Protein AF-A0A7N2MF54-F1 (afdb_monomer)

Foldseek 3Di:
DLDDDDQDDDDFDDDPDDDPPPWDKDWDWDQDPQRKTKIKIATPPPRRIDIDIGDCVPPPDDPVRVVVSVVVVVVVVVVVVVVVVVVVVVVVVVVVVPD

Mean predicted aligned error: 11.75 Å

Secondary structure (DSSP, 8-state):
--------------PPP--TTT--EEEEEEE-TTS-EEEEEEETTT--EEEEEE-GGG----HHHHHHHHHHHHHHHHHHHHHHHHHHHHHHHHHTT--

Radius of gyration: 21.22 Å; Cα contacts (8 Å, |Δi|>4): 83; chains: 1; bounding box: 37×61×35 Å

InterPro domains:
  IPR013126 Heat shock protein 70 family [PF00012] (6-94)
  IPR013126 Heat shock protein 70 family [PTHR19375] (6-94)
  IPR029047 Heat shock protein 70kD, peptide-binding domain superfamily [G3DSA:2.60.34.10] (4-98)
  IPR029047 Heat shock protein 70kD, peptide-binding domain superfamily [SSF100920] (6-91)

Nearest PDB structures (foldseek):
  5e86-assembly1_A  TM=9.168E-01  e=7.169E-06  Homo sapiens
  7a4u-assembly1_A  TM=9.141E-01  e=2.627E-05  Cricetulus griseus
  3dob-assembly2_B  TM=8.185E-01  e=8.631E-06  Caenorhabditis elegans
  2op6-assembly1_A  TM=8.268E-01  e=1.704E-05  Caenorhabditis elegans
  3dob-assembly1_A  TM=8.051E-01  e=2.973E-05  Caenorhabditis elegans

Sequence (99 aa):
MITTCMLGQFVVSGIPPASRGVGKLIVCLDLDIDDILNVSVTEKTTGVKGKIDITNDKWRLSNEEVERMAQEAKSYKVEDDDHMKKVMAKLSINQNFNI

Structure (mmCIF, N/CA/C/O backbone):
data_AF-A0A7N2MF54-F1
#
_entry.id   AF-A0A7N2MF54-F1
#
loop_
_atom_site.group_PDB
_atom_site.id
_atom_site.type_symbol
_atom_site.label_atom_id
_a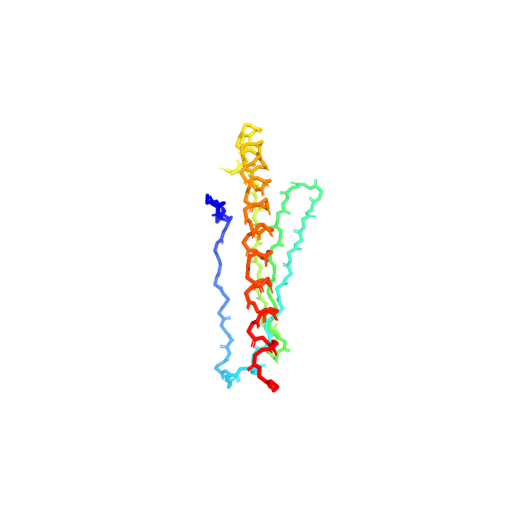tom_site.label_alt_id
_atom_site.label_comp_id
_atom_site.label_asym_id
_atom_site.label_entity_id
_atom_site.label_seq_id
_atom_site.pdbx_PDB_ins_code
_atom_site.Cartn_x
_atom_site.Cartn_y
_atom_site.Cartn_z
_atom_site.occupancy
_atom_site.B_iso_or_equiv
_atom_site.auth_seq_id
_atom_site.auth_comp_id
_atom_site.auth_asym_id
_atom_site.auth_atom_id
_atom_site.pdbx_PDB_model_num
ATOM 1 N N . MET A 1 1 ? 19.655 -7.490 -2.862 1.00 52.03 1 MET A N 1
ATOM 2 C CA . MET A 1 1 ? 18.583 -7.305 -1.870 1.00 52.03 1 MET A CA 1
ATOM 3 C C . MET A 1 1 ? 17.746 -6.187 -2.446 1.00 52.03 1 MET A C 1
ATOM 5 O O . MET A 1 1 ? 18.273 -5.090 -2.548 1.00 52.03 1 MET A O 1
ATOM 9 N N . ILE A 1 2 ? 16.540 -6.466 -2.950 1.00 52.00 2 ILE A N 1
ATOM 10 C CA . ILE A 1 2 ? 15.690 -5.404 -3.508 1.00 52.00 2 ILE A CA 1
ATOM 11 C C . ILE A 1 2 ? 15.355 -4.463 -2.351 1.00 52.00 2 ILE A C 1
ATOM 13 O O . ILE A 1 2 ? 14.649 -4.848 -1.419 1.00 52.00 2 ILE A O 1
ATOM 17 N N . THR A 1 3 ? 15.922 -3.261 -2.367 1.00 58.12 3 THR A N 1
ATOM 18 C CA . THR A 1 3 ? 15.680 -2.272 -1.320 1.00 58.12 3 THR A CA 1
ATOM 19 C C . THR A 1 3 ? 14.268 -1.729 -1.502 1.00 58.12 3 THR A C 1
ATOM 21 O O . THR A 1 3 ? 13.970 -1.072 -2.497 1.00 58.12 3 THR A O 1
ATOM 24 N N . THR A 1 4 ? 13.374 -2.020 -0.561 1.00 67.69 4 THR A N 1
ATOM 25 C CA . THR A 1 4 ? 12.037 -1.421 -0.533 1.00 67.69 4 THR A CA 1
ATOM 26 C C . THR A 1 4 ? 12.168 0.090 -0.338 1.00 67.69 4 THR A C 1
ATOM 28 O O . THR A 1 4 ? 12.747 0.528 0.657 1.00 67.69 4 THR A O 1
ATOM 31 N N . CYS A 1 5 ? 11.642 0.887 -1.269 1.00 70.06 5 CYS A N 1
ATOM 32 C CA . CYS A 1 5 ? 11.632 2.343 -1.150 1.00 70.06 5 CYS A CA 1
ATOM 33 C C . CYS A 1 5 ? 10.434 2.786 -0.296 1.00 70.06 5 CYS A C 1
ATOM 35 O O . CYS A 1 5 ? 9.284 2.509 -0.640 1.00 70.06 5 CYS A O 1
ATOM 37 N N . MET A 1 6 ? 10.694 3.447 0.835 1.00 77.81 6 MET A N 1
ATOM 38 C CA . MET A 1 6 ? 9.636 4.010 1.674 1.00 77.81 6 MET A CA 1
ATOM 39 C C . MET A 1 6 ? 9.150 5.325 1.061 1.00 77.81 6 MET A C 1
ATOM 41 O O . MET A 1 6 ? 9.827 6.343 1.158 1.00 77.81 6 MET A O 1
ATOM 45 N N . LEU A 1 7 ? 7.964 5.294 0.454 1.00 80.06 7 LEU A N 1
ATOM 46 C CA . LEU A 1 7 ? 7.376 6.459 -0.218 1.00 80.06 7 LEU A CA 1
ATOM 47 C C . LEU A 1 7 ? 6.670 7.423 0.750 1.00 80.06 7 LEU A C 1
ATOM 49 O O . LEU A 1 7 ? 6.517 8.604 0.458 1.00 80.06 7 LEU A O 1
ATOM 53 N N . GLY A 1 8 ? 6.251 6.934 1.917 1.00 77.75 8 GLY A N 1
ATOM 54 C CA . GLY A 1 8 ? 5.593 7.747 2.930 1.00 77.75 8 GLY A CA 1
ATOM 55 C C . GLY A 1 8 ? 5.106 6.923 4.116 1.00 77.75 8 GLY A C 1
ATOM 56 O O . GLY A 1 8 ? 4.992 5.699 4.041 1.00 77.75 8 GLY A O 1
ATOM 57 N N . GLN A 1 9 ? 4.808 7.612 5.214 1.00 81.31 9 GLN A N 1
ATOM 58 C CA . GLN A 1 9 ? 4.197 7.042 6.410 1.00 81.31 9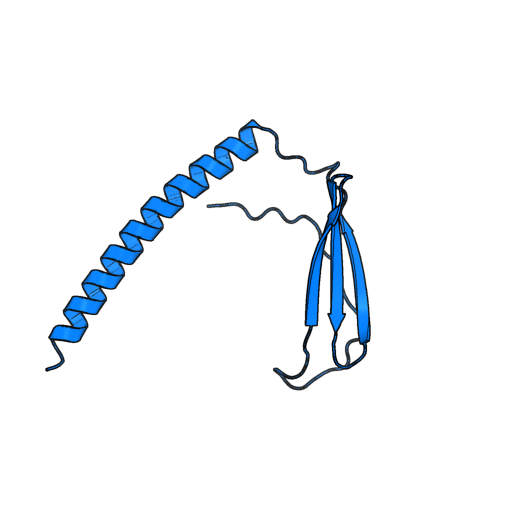 GLN A CA 1
ATOM 59 C C . GLN A 1 9 ? 3.050 7.948 6.853 1.00 81.31 9 GLN A C 1
ATOM 61 O O . GLN A 1 9 ? 3.188 9.169 6.882 1.00 81.31 9 GLN A O 1
ATOM 66 N N . PHE A 1 10 ? 1.929 7.349 7.240 1.00 80.62 10 PHE A N 1
ATOM 67 C CA . PHE A 1 10 ? 0.812 8.061 7.847 1.00 80.62 10 PHE A CA 1
ATOM 68 C C . PHE A 1 10 ? 0.191 7.216 8.954 1.00 80.62 10 PHE A C 1
ATOM 70 O O . PHE A 1 10 ? 0.318 5.990 8.975 1.00 80.62 10 PHE A O 1
ATOM 77 N N . VAL A 1 11 ? -0.462 7.889 9.897 1.00 81.12 11 VAL A N 1
ATOM 78 C CA . VAL A 1 11 ? -1.098 7.260 11.054 1.00 81.12 11 VAL A CA 1
ATOM 79 C C . VAL A 1 11 ? -2.599 7.471 10.952 1.00 81.12 11 VAL A C 1
ATOM 81 O O . VAL A 1 11 ? -3.064 8.600 10.822 1.00 81.12 11 VAL A O 1
ATOM 84 N N . VAL A 1 12 ? -3.357 6.380 11.034 1.00 78.94 12 VAL A N 1
ATOM 85 C CA . VAL A 1 12 ? -4.818 6.422 11.136 1.00 78.94 12 VAL A CA 1
ATOM 86 C C . VAL A 1 12 ? -5.187 6.297 12.611 1.00 78.94 12 VAL A C 1
ATOM 88 O O . VAL A 1 12 ? -4.929 5.268 13.235 1.00 78.94 12 VAL A O 1
ATOM 91 N N . SER A 1 13 ? -5.751 7.360 13.179 1.00 81.19 13 SER A N 1
ATOM 92 C CA . SER A 1 13 ? -6.219 7.408 14.567 1.00 81.19 13 SER A CA 1
ATOM 93 C C . SER A 1 13 ? -7.735 7.200 14.652 1.00 81.19 13 SER A C 1
ATOM 95 O O . SER A 1 13 ? -8.442 7.252 13.649 1.00 81.19 13 SER A O 1
ATOM 97 N N . GLY A 1 14 ? -8.247 6.936 15.858 1.00 77.69 14 GLY A N 1
ATOM 98 C CA . GLY A 1 14 ? -9.692 6.820 16.096 1.00 77.69 14 GLY A CA 1
ATOM 99 C C . GLY A 1 14 ? -10.296 5.438 15.832 1.00 77.69 14 GLY A C 1
ATOM 100 O O . GLY A 1 14 ? -11.512 5.296 15.893 1.00 77.69 14 GLY A O 1
ATOM 101 N N . ILE A 1 15 ? -9.476 4.411 15.585 1.00 75.88 15 ILE A N 1
ATOM 102 C CA . ILE A 1 15 ? -9.950 3.026 15.496 1.00 75.88 15 ILE A CA 1
ATOM 103 C C . ILE A 1 15 ? -10.112 2.476 16.925 1.00 75.88 15 ILE A C 1
ATOM 105 O O . ILE A 1 15 ? -9.119 2.401 17.657 1.00 75.88 15 ILE A O 1
ATOM 109 N N . PRO A 1 16 ? -11.329 2.097 17.354 1.00 79.69 16 PRO A N 1
ATOM 110 C CA . PRO A 1 16 ? -11.543 1.507 18.664 1.00 79.69 16 PRO A CA 1
ATOM 111 C C . PRO A 1 16 ? -10.841 0.144 18.758 1.00 79.69 16 PRO A C 1
ATOM 113 O O . PRO A 1 16 ? -10.749 -0.574 17.758 1.00 79.69 16 PRO A O 1
ATOM 116 N N . PRO A 1 17 ? -10.366 -0.252 19.953 1.00 78.25 17 PRO A N 1
ATOM 117 C CA . PRO A 1 17 ? -9.778 -1.568 20.155 1.00 78.25 17 PRO A CA 1
ATOM 118 C C . PRO A 1 17 ? -10.774 -2.666 19.768 1.00 78.25 17 PRO A C 1
ATOM 120 O O . PRO A 1 17 ? -11.825 -2.812 20.387 1.00 78.25 17 PRO A O 1
ATOM 123 N N . ALA A 1 18 ? -10.438 -3.446 18.745 1.00 76.88 18 ALA A N 1
ATOM 124 C CA . ALA A 1 18 ? -11.218 -4.603 18.326 1.00 76.88 18 ALA A CA 1
ATOM 125 C C . ALA A 1 18 ? -10.517 -5.896 18.756 1.00 76.88 18 ALA A C 1
ATOM 127 O O . ALA A 1 18 ? -9.287 -5.956 18.853 1.00 76.88 18 ALA A O 1
ATOM 128 N N . SER A 1 19 ? -11.288 -6.964 18.977 1.00 81.25 19 SER A N 1
ATOM 129 C CA . SER A 1 19 ? -10.720 -8.305 19.134 1.00 81.25 19 SER A CA 1
ATOM 130 C C . SER A 1 19 ? -9.856 -8.655 17.916 1.00 81.25 19 SER A C 1
ATOM 132 O O . SER A 1 19 ? -10.158 -8.255 16.786 1.00 81.25 19 SER A O 1
ATOM 134 N N . ARG A 1 20 ? -8.766 -9.404 18.132 1.00 77.38 20 ARG A N 1
ATOM 135 C CA . ARG A 1 20 ? -7.857 -9.793 17.041 1.00 77.38 20 ARG A CA 1
ATOM 136 C C . ARG A 1 20 ? -8.647 -10.464 15.911 1.00 77.38 20 ARG A C 1
ATOM 138 O O . ARG A 1 20 ? -9.450 -11.354 16.168 1.00 77.38 20 ARG A O 1
ATOM 145 N N . GLY A 1 21 ? -8.414 -10.026 14.674 1.00 72.94 21 GLY A N 1
ATOM 146 C CA . GLY A 1 21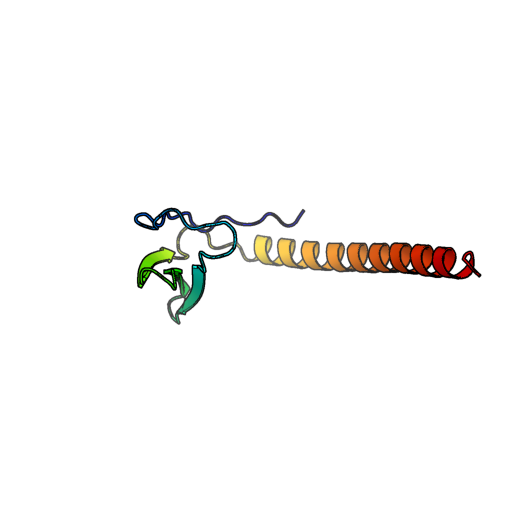 ? -9.066 -10.561 13.472 1.00 72.94 21 GLY A CA 1
ATOM 147 C C . GLY A 1 21 ? -10.425 -9.943 13.115 1.00 72.94 21 GLY A C 1
ATOM 148 O O . GLY A 1 21 ? -10.936 -10.226 12.033 1.00 72.94 21 GLY A O 1
ATOM 149 N N . VAL A 1 22 ? -11.002 -9.088 13.971 1.00 75.75 22 VAL A N 1
ATOM 150 C CA . VAL A 1 22 ? -12.293 -8.423 13.697 1.00 75.75 22 VAL A CA 1
ATOM 151 C C . VAL A 1 22 ? -12.110 -7.123 12.914 1.00 75.75 22 VAL A C 1
ATOM 153 O O . VAL A 1 22 ? -12.849 -6.876 11.963 1.00 75.75 22 VAL A O 1
ATOM 156 N N . GLY A 1 23 ? -11.111 -6.312 13.279 1.00 76.50 23 GLY A N 1
ATOM 157 C CA . GLY A 1 23 ? -10.809 -5.060 12.585 1.00 76.50 23 GLY A CA 1
ATOM 158 C C . GLY A 1 23 ? -10.385 -5.323 11.140 1.00 76.50 23 GLY A C 1
ATOM 159 O O . GLY A 1 23 ? -9.344 -5.934 10.896 1.00 76.50 23 GLY A O 1
ATOM 160 N N . LYS A 1 24 ? -11.196 -4.872 10.179 1.00 82.25 24 LYS A N 1
ATOM 161 C CA . LYS A 1 24 ? -10.904 -4.993 8.744 1.00 82.25 24 LYS A CA 1
ATOM 162 C C . LYS A 1 24 ? -10.547 -3.625 8.186 1.00 82.25 24 LYS A C 1
ATOM 164 O O . LYS A 1 24 ? -11.427 -2.791 7.978 1.00 82.25 24 LYS A O 1
ATOM 169 N N . LEU A 1 25 ? -9.263 -3.434 7.910 1.00 84.62 25 LEU A N 1
ATOM 170 C CA . LEU A 1 25 ? -8.751 -2.277 7.186 1.00 84.62 25 LEU A CA 1
ATOM 171 C C . LEU A 1 25 ? -8.720 -2.595 5.693 1.00 84.62 25 LEU A C 1
ATOM 173 O O . LEU A 1 2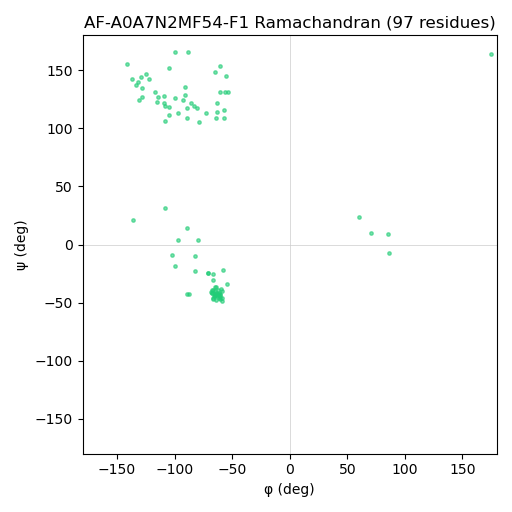5 ? -8.190 -3.625 5.280 1.00 84.62 25 LEU A O 1
ATOM 177 N N . ILE A 1 26 ? -9.304 -1.716 4.889 1.00 87.31 26 ILE A N 1
ATOM 178 C CA . ILE A 1 26 ? -9.133 -1.705 3.440 1.00 87.31 26 ILE A CA 1
ATOM 179 C C . ILE A 1 26 ? -8.106 -0.636 3.134 1.00 87.31 26 ILE A C 1
ATOM 181 O O . ILE A 1 26 ? -8.291 0.507 3.546 1.00 87.31 26 ILE A O 1
ATOM 185 N N . VAL A 1 27 ? -7.062 -1.005 2.406 1.00 89.88 27 VAL A N 1
ATOM 186 C CA . VAL A 1 27 ? -6.089 -0.062 1.862 1.00 89.88 27 VAL A CA 1
ATOM 187 C C . VAL A 1 27 ? -6.301 -0.004 0.355 1.00 89.88 27 VAL A C 1
ATOM 189 O O . VAL A 1 27 ? -6.334 -1.049 -0.293 1.00 89.88 27 VAL A O 1
ATOM 192 N N . CYS A 1 28 ? -6.453 1.198 -0.186 1.00 90.25 28 CYS A N 1
ATOM 193 C CA . CYS A 1 28 ? -6.534 1.454 -1.617 1.00 90.25 28 CYS A CA 1
ATOM 194 C C . CYS A 1 28 ? -5.343 2.318 -2.030 1.00 90.25 28 CYS A C 1
ATOM 196 O O . CYS A 1 28 ? -5.064 3.336 -1.392 1.00 90.25 28 CYS A O 1
ATOM 198 N N . LEU A 1 29 ? -4.660 1.897 -3.089 1.00 90.75 29 LEU A N 1
ATOM 199 C CA . LEU A 1 29 ? -3.566 2.624 -3.717 1.00 90.75 29 LEU A CA 1
ATOM 200 C C . LEU A 1 29 ? -4.030 3.000 -5.120 1.00 90.75 29 LEU A C 1
ATOM 202 O O . LEU A 1 29 ? -4.409 2.115 -5.887 1.00 90.75 29 LEU A O 1
ATOM 206 N N . ASP A 1 30 ? -4.025 4.290 -5.418 1.00 90.12 30 ASP A N 1
ATOM 207 C CA . ASP A 1 30 ? -4.524 4.848 -6.669 1.00 90.12 30 ASP A CA 1
ATOM 208 C C . ASP A 1 30 ? -3.449 5.756 -7.278 1.00 90.12 30 ASP A C 1
ATOM 210 O O . ASP A 1 30 ? -2.884 6.606 -6.588 1.00 90.12 30 ASP A O 1
ATOM 214 N N . LEU A 1 31 ? -3.110 5.502 -8.541 1.00 88.00 31 LEU A N 1
ATOM 215 C CA . LEU A 1 31 ? -2.121 6.260 -9.301 1.00 88.00 31 LEU A CA 1
ATOM 216 C C . LEU A 1 31 ? -2.860 7.096 -10.342 1.00 88.00 31 LEU A C 1
ATOM 218 O O . LEU A 1 31 ? -3.522 6.535 -11.218 1.00 88.00 31 LEU A O 1
ATOM 222 N N . ASP A 1 32 ? -2.718 8.413 -10.242 1.00 84.75 32 ASP A N 1
ATOM 223 C CA . ASP A 1 32 ? -3.361 9.366 -11.146 1.00 84.75 32 ASP A CA 1
ATOM 224 C C . ASP A 1 32 ? -2.499 9.656 -12.392 1.00 84.75 32 ASP A C 1
ATOM 226 O O . ASP A 1 32 ? -1.297 9.380 -12.416 1.00 84.75 32 ASP A O 1
ATOM 230 N N . ILE A 1 33 ? -3.106 10.264 -13.416 1.00 82.75 33 ILE A N 1
ATOM 231 C CA . ILE A 1 33 ? -2.457 10.723 -14.655 1.00 82.75 33 ILE A CA 1
ATOM 232 C C . ILE A 1 33 ? -1.322 11.729 -14.411 1.00 82.75 33 ILE A C 1
ATOM 234 O O . ILE A 1 33 ? -0.442 11.863 -15.257 1.00 82.75 33 ILE A O 1
ATOM 238 N N . ASP A 1 34 ? -1.334 12.402 -13.259 1.00 82.19 34 ASP A N 1
ATOM 239 C CA . ASP A 1 34 ? -0.324 13.371 -12.825 1.00 82.19 34 ASP A CA 1
ATOM 240 C C . ASP A 1 34 ? 0.847 12.724 -12.044 1.00 82.19 34 ASP A C 1
ATOM 242 O O . ASP A 1 34 ? 1.617 13.423 -11.386 1.00 82.19 34 ASP A O 1
ATOM 246 N N . ASP A 1 35 ? 0.994 11.391 -12.081 1.00 80.56 35 ASP A N 1
ATOM 247 C CA . ASP A 1 35 ? 2.000 10.614 -11.328 1.00 80.56 35 ASP A CA 1
ATOM 248 C C . ASP A 1 35 ? 1.893 10.762 -9.790 1.00 80.56 35 ASP A C 1
ATOM 250 O O . ASP A 1 35 ? 2.864 10.542 -9.056 1.00 80.56 35 ASP A O 1
ATOM 254 N N . ILE A 1 36 ? 0.717 11.124 -9.271 1.00 84.69 36 ILE A N 1
ATOM 255 C CA . ILE A 1 36 ? 0.466 11.245 -7.829 1.00 84.69 36 ILE A CA 1
ATOM 256 C C . ILE A 1 36 ? -0.098 9.926 -7.300 1.00 84.69 36 ILE A C 1
ATOM 258 O O . ILE A 1 36 ? -1.126 9.436 -7.772 1.00 84.69 36 ILE A O 1
ATOM 262 N N . LEU A 1 37 ? 0.562 9.366 -6.281 1.00 86.62 37 LEU A N 1
ATOM 263 C CA . LEU A 1 37 ? 0.090 8.179 -5.576 1.00 86.62 37 LEU A CA 1
ATOM 264 C C . LEU A 1 37 ? -0.820 8.593 -4.419 1.00 86.62 37 LEU A C 1
ATOM 266 O O . LEU A 1 37 ? -0.373 9.089 -3.385 1.00 86.62 37 LEU A O 1
ATOM 270 N N . ASN A 1 38 ? -2.107 8.324 -4.570 1.00 87.75 38 ASN A N 1
ATOM 271 C CA . ASN A 1 38 ? -3.115 8.490 -3.540 1.00 87.75 38 ASN A CA 1
ATOM 272 C C . ASN A 1 38 ? -3.217 7.188 -2.734 1.00 87.75 38 ASN A C 1
ATOM 274 O O . ASN A 1 38 ? -3.608 6.143 -3.257 1.00 87.75 38 ASN A O 1
ATOM 278 N N . VAL A 1 39 ? -2.907 7.238 -1.440 1.00 89.94 39 VAL A N 1
ATOM 279 C CA . VAL A 1 39 ? -3.089 6.097 -0.535 1.00 89.94 39 VAL A CA 1
ATOM 280 C C . VAL A 1 39 ? -4.232 6.407 0.413 1.00 89.94 39 VAL A C 1
ATOM 282 O O . VAL A 1 39 ? -4.193 7.387 1.155 1.00 89.94 39 VAL A O 1
ATOM 285 N N . SER A 1 40 ? -5.259 5.563 0.413 1.00 90.69 40 SER A N 1
ATOM 286 C CA . SER A 1 40 ? -6.400 5.695 1.317 1.00 90.69 40 SER A CA 1
ATOM 287 C C . SER A 1 40 ? -6.630 4.427 2.124 1.00 90.69 40 SER A C 1
ATOM 289 O O . SER A 1 40 ? -6.372 3.312 1.677 1.00 90.69 40 SER A O 1
ATOM 291 N N . VAL A 1 41 ? -7.106 4.607 3.350 1.00 90.12 41 VAL A N 1
ATOM 292 C CA . VAL A 1 41 ? -7.431 3.539 4.289 1.00 90.12 41 VAL A CA 1
ATOM 293 C C . VAL A 1 41 ? -8.841 3.754 4.788 1.00 90.12 41 VAL A C 1
ATOM 295 O O . VAL A 1 41 ? -9.208 4.868 5.150 1.00 90.12 41 VAL A O 1
ATOM 298 N N . THR A 1 42 ? -9.632 2.689 4.817 1.00 88.56 42 THR A N 1
ATOM 299 C CA . THR A 1 42 ? -10.969 2.680 5.413 1.00 88.56 42 THR A CA 1
ATOM 300 C C . THR A 1 42 ? -11.102 1.487 6.345 1.00 88.56 42 THR A C 1
ATOM 302 O O . THR A 1 42 ? -10.913 0.343 5.932 1.00 88.56 42 THR A O 1
ATOM 305 N N . GLU A 1 43 ? -11.458 1.737 7.600 1.00 87.25 43 GLU A N 1
ATOM 306 C CA . GLU A 1 43 ? -11.831 0.689 8.547 1.00 87.25 43 GLU A CA 1
ATOM 307 C C . GLU A 1 43 ? -13.327 0.376 8.379 1.00 87.25 43 GLU A C 1
ATOM 309 O O . GLU A 1 43 ? -14.177 1.265 8.442 1.00 87.25 43 GLU A O 1
ATOM 314 N N . LYS A 1 44 ? -13.659 -0.888 8.082 1.00 83.56 44 LYS A N 1
ATOM 315 C CA . LYS A 1 44 ? -15.020 -1.282 7.665 1.00 83.56 44 LYS A CA 1
ATOM 316 C C . LYS A 1 44 ? -16.083 -1.137 8.758 1.00 83.56 44 LYS A C 1
ATOM 318 O O . LYS A 1 44 ? -17.257 -1.040 8.420 1.00 83.56 44 LYS A O 1
ATOM 323 N N . THR A 1 45 ? -15.705 -1.187 10.032 1.00 80.81 45 THR A N 1
ATOM 324 C CA . THR A 1 45 ? -16.648 -1.301 11.159 1.00 80.81 45 THR A CA 1
ATOM 325 C C . THR A 1 45 ? -17.102 0.066 11.663 1.00 80.81 45 THR A C 1
ATOM 327 O O . THR A 1 45 ? -18.271 0.281 11.957 1.00 80.81 45 THR A O 1
ATOM 330 N N . THR A 1 46 ? -16.158 0.989 11.757 1.00 80.06 46 THR A N 1
ATOM 331 C CA . THR A 1 46 ? -16.291 2.347 12.286 1.00 80.06 46 THR A CA 1
ATOM 332 C C . THR A 1 46 ? -16.448 3.378 11.185 1.00 80.06 46 THR A C 1
ATOM 334 O O . THR A 1 46 ? -16.888 4.491 11.453 1.00 80.06 46 THR A O 1
ATOM 337 N N . GLY A 1 47 ? -16.079 3.031 9.948 1.00 81.25 47 GLY A N 1
ATOM 338 C CA . GLY A 1 47 ? -16.086 3.962 8.827 1.00 81.25 47 GLY A CA 1
ATOM 339 C C . GLY A 1 47 ? -14.994 5.027 8.914 1.00 81.25 47 GLY A C 1
ATOM 3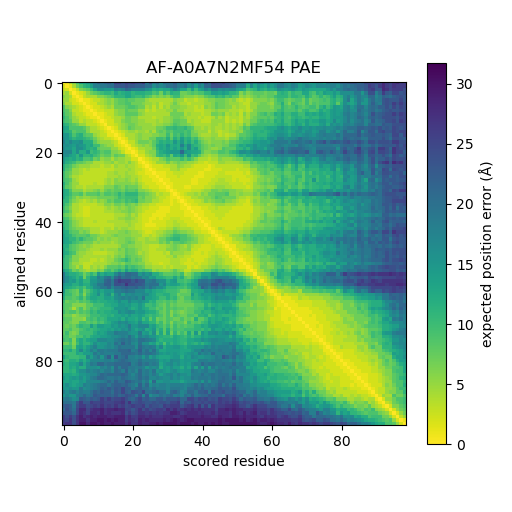40 O O . GLY A 1 47 ? -15.017 5.958 8.111 1.00 81.25 47 GLY A O 1
ATOM 341 N N . VAL A 1 48 ? -14.045 4.906 9.853 1.00 85.38 48 VAL A N 1
ATOM 342 C CA . VAL A 1 48 ? -12.884 5.799 9.951 1.00 85.38 48 VAL A CA 1
ATOM 343 C C . VAL A 1 48 ? -12.064 5.694 8.669 1.00 85.38 48 VAL A C 1
ATOM 345 O O . VAL A 1 48 ? -11.746 4.594 8.204 1.00 85.38 48 VAL A O 1
ATOM 348 N N . LYS A 1 49 ? -11.723 6.854 8.102 1.00 86.75 49 LYS A N 1
ATOM 349 C CA . LYS A 1 49 ? -10.931 6.971 6.878 1.00 86.75 49 LYS A CA 1
ATOM 350 C C . LYS A 1 49 ? -9.676 7.791 7.130 1.00 86.75 49 LYS A C 1
ATOM 352 O O . LYS A 1 49 ? -9.720 8.787 7.845 1.00 86.75 49 LYS A O 1
ATOM 357 N N . GLY A 1 50 ? -8.582 7.393 6.497 1.00 85.44 50 GLY A N 1
ATOM 358 C CA . GLY A 1 50 ? -7.360 8.185 6.379 1.00 85.44 50 GLY A CA 1
ATOM 359 C C . GLY A 1 50 ? -6.922 8.234 4.921 1.00 85.44 50 GLY A C 1
ATOM 360 O O . GLY A 1 50 ? -7.105 7.254 4.202 1.00 85.44 50 GLY A O 1
ATOM 361 N N . LYS A 1 51 ? -6.364 9.359 4.474 1.00 86.38 51 LYS A N 1
ATOM 362 C CA . LYS A 1 51 ? -5.791 9.513 3.132 1.00 86.38 51 LYS A CA 1
ATOM 363 C C . LYS A 1 51 ? -4.470 10.271 3.232 1.00 86.38 51 LYS A C 1
ATOM 365 O O . LYS A 1 51 ? -4.362 11.190 4.042 1.00 86.38 51 LYS A O 1
ATOM 370 N N . ILE A 1 52 ? -3.499 9.883 2.417 1.00 85.75 52 ILE A N 1
ATOM 371 C CA . ILE A 1 52 ? -2.278 10.639 2.149 1.00 85.75 52 ILE A CA 1
ATOM 372 C C . ILE A 1 52 ? -2.061 10.695 0.638 1.00 85.75 52 ILE A C 1
ATOM 374 O O . ILE A 1 52 ? -2.253 9.695 -0.057 1.00 85.75 52 ILE A O 1
ATOM 378 N N . ASP A 1 53 ? -1.635 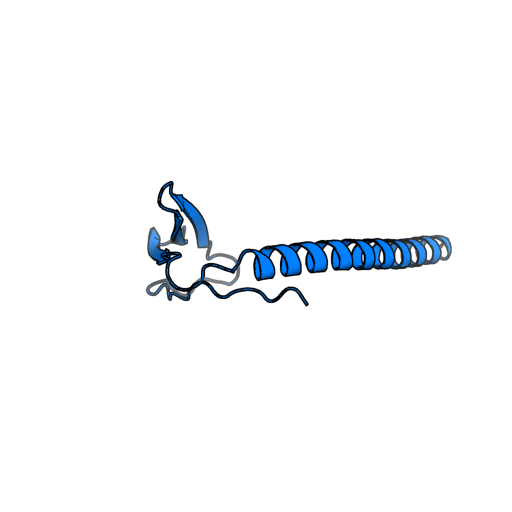11.858 0.160 1.00 83.44 53 ASP A N 1
ATOM 379 C CA . ASP A 1 53 ? -1.255 12.067 -1.231 1.00 83.44 53 ASP A CA 1
ATOM 380 C C . ASP A 1 53 ? 0.271 12.130 -1.272 1.00 83.44 53 ASP A C 1
ATOM 382 O O . ASP A 1 53 ? 0.894 12.954 -0.597 1.00 83.44 53 ASP A O 1
ATOM 386 N N . ILE A 1 54 ? 0.878 11.191 -1.989 1.00 81.00 54 ILE A N 1
ATOM 387 C CA . ILE A 1 54 ? 2.324 11.062 -2.122 1.00 81.00 54 ILE A CA 1
ATOM 388 C C . ILE A 1 54 ? 2.696 11.568 -3.510 1.00 81.00 54 ILE A C 1
ATOM 390 O O . ILE A 1 54 ? 2.359 10.953 -4.523 1.00 81.00 54 ILE A O 1
ATOM 394 N N . THR A 1 55 ? 3.394 12.700 -3.546 1.00 72.62 55 THR A N 1
ATOM 395 C CA . THR A 1 55 ? 3.864 13.315 -4.786 1.00 72.62 55 THR A CA 1
ATOM 396 C C . THR A 1 55 ? 5.272 12.804 -5.126 1.00 72.62 55 THR A C 1
ATOM 398 O O . THR A 1 55 ? 6.137 12.640 -4.259 1.00 72.62 55 THR A O 1
ATOM 401 N N . ASN A 1 56 ? 5.488 12.464 -6.398 1.00 64.94 56 ASN A N 1
ATOM 402 C CA . ASN A 1 56 ? 6.664 11.734 -6.894 1.00 64.94 56 ASN A CA 1
ATOM 403 C C . ASN A 1 56 ? 7.924 12.622 -7.076 1.00 64.94 56 ASN A C 1
ATOM 405 O O . ASN A 1 56 ? 8.968 12.183 -7.548 1.00 64.94 56 ASN A O 1
ATOM 409 N N . ASP A 1 57 ? 7.862 13.895 -6.705 1.00 62.38 57 ASP A N 1
ATOM 410 C CA . ASP A 1 57 ? 8.836 14.938 -7.059 1.00 62.38 57 ASP A CA 1
ATOM 411 C C . ASP A 1 57 ? 10.201 14.798 -6.367 1.00 62.38 57 ASP A C 1
ATOM 413 O O . ASP A 1 57 ? 11.205 15.277 -6.891 1.00 62.38 57 ASP A O 1
ATOM 417 N N . LYS A 1 58 ? 10.271 14.134 -5.208 1.00 56.62 58 LYS A N 1
ATOM 418 C CA . LYS A 1 58 ? 11.515 14.018 -4.416 1.00 56.62 58 LYS A CA 1
ATOM 419 C C . LYS A 1 58 ? 12.237 12.676 -4.544 1.00 56.62 58 LYS A C 1
ATOM 421 O O . LYS A 1 58 ? 13.355 12.560 -4.052 1.00 56.62 58 LYS A O 1
ATOM 426 N N . TRP A 1 59 ? 11.621 11.685 -5.191 1.00 60.62 59 TRP A N 1
ATOM 427 C CA . TRP A 1 59 ? 12.076 10.286 -5.165 1.00 60.62 59 TRP A CA 1
ATOM 428 C C . TRP A 1 59 ? 12.053 9.605 -6.534 1.00 60.62 59 TRP A C 1
ATOM 430 O O . TRP A 1 59 ? 12.041 8.375 -6.605 1.00 60.62 59 TRP A O 1
ATOM 440 N N . ARG A 1 60 ? 12.063 10.381 -7.627 1.00 66.81 60 ARG A N 1
ATOM 441 C CA . ARG A 1 60 ? 12.253 9.817 -8.965 1.00 66.81 60 ARG A CA 1
ATOM 442 C C . ARG A 1 60 ? 13.573 9.053 -8.993 1.00 66.81 60 ARG A C 1
ATOM 444 O O . ARG A 1 60 ? 14.640 9.661 -8.968 1.00 66.81 60 ARG A O 1
ATOM 451 N N . LEU A 1 61 ? 13.472 7.727 -9.049 1.00 70.81 61 LEU A N 1
ATOM 452 C CA . LEU A 1 61 ? 14.601 6.870 -9.372 1.00 70.81 61 LEU A CA 1
ATOM 453 C C . LEU A 1 61 ? 15.145 7.327 -10.723 1.00 70.81 61 LEU A C 1
ATOM 455 O O . LEU A 1 61 ? 14.390 7.529 -11.679 1.00 70.81 61 LEU A O 1
ATOM 459 N N . SER A 1 62 ? 16.454 7.509 -10.795 1.00 74.19 62 SER A N 1
ATOM 460 C CA . SER A 1 62 ? 17.119 7.701 -12.076 1.00 74.19 62 SER A CA 1
ATOM 461 C C . SER A 1 62 ? 16.893 6.472 -12.962 1.00 74.19 62 SER A C 1
ATOM 463 O O . SER A 1 62 ? 16.704 5.356 -12.473 1.00 74.19 62 SER A O 1
ATOM 465 N N . ASN A 1 63 ? 16.935 6.652 -14.285 1.00 73.94 63 ASN A N 1
ATOM 466 C CA . ASN A 1 63 ? 16.801 5.527 -15.220 1.00 73.94 63 ASN A CA 1
ATOM 467 C C . ASN A 1 63 ? 17.826 4.413 -14.928 1.00 73.94 63 ASN A C 1
ATOM 469 O O . ASN A 1 63 ? 17.507 3.235 -15.060 1.00 73.94 63 ASN A O 1
ATOM 473 N N . GLU A 1 64 ? 19.024 4.785 -14.469 1.00 81.12 64 GLU A N 1
ATOM 474 C CA . GLU A 1 64 ? 20.076 3.855 -14.058 1.00 81.12 64 GLU A CA 1
ATOM 475 C C . GLU A 1 64 ? 19.678 3.026 -12.825 1.00 81.12 64 GLU A C 1
ATOM 477 O O . GLU A 1 64 ? 19.871 1.811 -12.801 1.00 81.12 64 GLU A O 1
ATOM 482 N N . GLU A 1 65 ? 19.058 3.644 -11.816 1.00 78.00 65 GLU A N 1
ATOM 483 C CA . GLU A 1 65 ? 18.566 2.929 -10.634 1.00 78.00 65 GLU A CA 1
ATOM 484 C C . GLU A 1 65 ? 17.414 1.983 -10.973 1.00 78.00 65 GLU A C 1
ATOM 486 O O . GLU A 1 65 ? 17.385 0.861 -10.465 1.00 78.00 65 GLU A O 1
ATOM 491 N N . VAL A 1 66 ? 16.500 2.398 -11.856 1.00 79.62 66 VAL A N 1
ATOM 492 C CA . VAL A 1 66 ? 15.405 1.543 -12.341 1.00 79.62 66 VAL A CA 1
ATOM 493 C C . VAL A 1 66 ? 15.961 0.320 -13.066 1.00 79.62 66 VAL A C 1
ATOM 495 O O . VAL A 1 66 ? 15.532 -0.806 -12.800 1.00 79.62 66 VAL A O 1
ATOM 498 N N . GLU A 1 67 ? 16.936 0.512 -13.952 1.00 83.31 67 GLU A N 1
ATOM 499 C CA . GLU A 1 67 ? 17.537 -0.582 -14.710 1.00 83.31 67 GLU A CA 1
ATOM 500 C C . GLU A 1 67 ? 18.341 -1.528 -13.811 1.00 83.31 67 GLU A C 1
ATOM 502 O O . GLU A 1 67 ? 18.179 -2.749 -13.908 1.00 83.31 67 GLU A O 1
ATOM 507 N N . ARG A 1 68 ? 19.107 -0.989 -12.854 1.00 85.62 68 ARG A N 1
ATOM 508 C CA . ARG A 1 68 ? 19.802 -1.785 -11.833 1.00 85.62 68 ARG A CA 1
ATOM 509 C C . ARG A 1 68 ? 18.819 -2.613 -11.006 1.00 85.62 68 ARG A C 1
ATOM 511 O O . ARG A 1 68 ? 19.018 -3.817 -10.855 1.00 85.62 68 ARG A O 1
ATOM 518 N N . MET A 1 69 ? 17.736 -2.010 -10.511 1.00 81.44 69 MET A N 1
ATOM 519 C CA . MET A 1 69 ? 16.711 -2.723 -9.736 1.00 81.44 69 MET A CA 1
ATOM 520 C C . MET A 1 69 ? 16.020 -3.812 -10.564 1.00 81.44 69 MET A C 1
ATOM 522 O O . MET A 1 69 ? 15.765 -4.903 -10.053 1.00 81.44 69 MET A O 1
ATOM 526 N N . ALA A 1 70 ? 15.752 -3.557 -11.847 1.00 84.06 70 ALA A N 1
ATOM 527 C CA . ALA A 1 70 ? 15.163 -4.542 -12.749 1.00 84.06 70 ALA A CA 1
ATOM 528 C C . ALA A 1 70 ? 16.115 -5.715 -13.039 1.00 84.06 70 ALA A C 1
ATOM 530 O O . ALA A 1 70 ? 15.673 -6.865 -13.108 1.00 84.06 70 ALA A O 1
ATOM 531 N N . GLN A 1 71 ? 17.413 -5.450 -13.200 1.00 85.06 71 GLN A N 1
ATOM 532 C CA . GLN A 1 71 ? 18.429 -6.491 -13.368 1.00 85.06 71 GLN A CA 1
ATOM 533 C C . GLN A 1 71 ? 18.593 -7.325 -12.095 1.00 85.06 71 GLN A C 1
ATOM 535 O O . GLN A 1 71 ? 18.568 -8.553 -12.170 1.00 85.06 71 GLN A O 1
ATOM 540 N N . GLU A 1 72 ? 18.672 -6.685 -10.928 1.00 83.44 72 GLU A N 1
ATOM 541 C CA . GLU A 1 72 ? 18.721 -7.382 -9.640 1.00 83.44 72 GLU A CA 1
ATOM 542 C C . GLU A 1 72 ? 17.483 -8.263 -9.438 1.00 83.44 72 GLU A C 1
ATOM 544 O O . GLU A 1 72 ? 17.619 -9.439 -9.103 1.00 83.44 72 GLU A O 1
ATOM 549 N N . ALA A 1 73 ? 16.281 -7.748 -9.716 1.00 82.62 73 ALA A N 1
ATOM 550 C CA . ALA A 1 73 ? 15.042 -8.516 -9.609 1.00 82.62 73 ALA A CA 1
ATOM 551 C C . ALA A 1 73 ? 15.023 -9.750 -10.529 1.00 82.62 73 ALA A C 1
ATOM 553 O O . ALA A 1 73 ? 14.547 -10.814 -10.131 1.00 82.62 73 ALA A O 1
ATOM 554 N N . LYS A 1 74 ? 15.573 -9.640 -11.746 1.00 82.25 74 LYS A N 1
ATOM 555 C CA . LYS A 1 74 ? 15.718 -10.784 -12.659 1.00 82.25 74 LYS A CA 1
ATOM 556 C C . LYS A 1 74 ? 16.689 -11.828 -12.113 1.00 82.25 74 LYS A C 1
ATOM 558 O O . LYS A 1 74 ? 16.366 -13.011 -12.164 1.00 82.25 74 LYS A O 1
ATOM 563 N N . SER A 1 75 ? 17.835 -11.408 -11.582 1.00 82.44 75 SER A N 1
ATOM 564 C CA . SER A 1 75 ? 18.818 -12.323 -10.991 1.00 82.44 75 SER A CA 1
ATOM 565 C C . SER A 1 75 ? 18.241 -13.072 -9.788 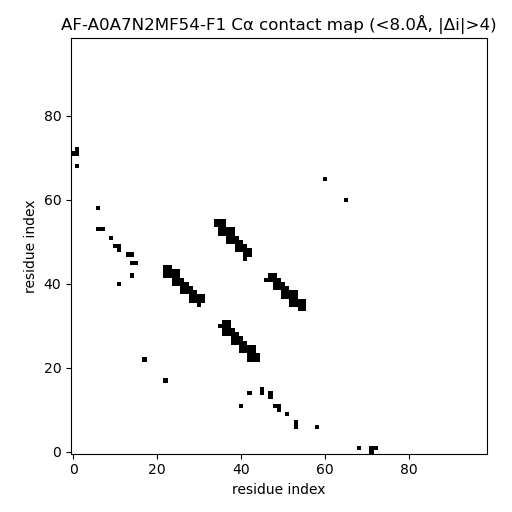1.00 82.44 75 SER A C 1
ATOM 567 O O . SER A 1 75 ? 18.360 -14.294 -9.720 1.00 82.44 75 SER A O 1
ATOM 569 N N . TYR A 1 76 ? 17.518 -12.377 -8.902 1.00 78.81 76 TYR A N 1
ATOM 570 C CA . TYR A 1 76 ? 16.864 -13.010 -7.753 1.00 78.81 76 TYR A CA 1
ATOM 571 C C . TYR A 1 76 ? 15.771 -13.993 -8.152 1.00 78.81 76 TYR A C 1
ATOM 573 O O . TYR A 1 76 ? 15.665 -15.046 -7.540 1.00 78.81 76 TYR A O 1
ATOM 581 N N . LYS A 1 77 ? 15.007 -13.719 -9.215 1.00 80.31 77 LYS A N 1
ATOM 582 C CA . LYS A 1 77 ? 14.021 -14.684 -9.716 1.00 80.31 77 LYS A CA 1
ATOM 583 C C . LYS A 1 77 ? 14.670 -16.016 -10.109 1.00 80.31 77 LYS A C 1
ATOM 585 O O . LYS A 1 77 ? 14.109 -17.070 -9.837 1.00 80.31 77 LYS A O 1
ATOM 590 N N . VAL A 1 78 ? 15.844 -15.978 -10.740 1.00 80.38 78 VAL A N 1
ATOM 591 C CA . VAL A 1 78 ? 16.567 -17.200 -11.127 1.00 80.38 78 VAL A CA 1
ATOM 592 C C . VAL A 1 78 ? 17.056 -17.961 -9.893 1.00 80.38 78 VAL A C 1
ATOM 594 O O . VAL A 1 78 ? 16.943 -19.186 -9.851 1.00 80.38 78 VAL A O 1
ATOM 597 N N . GLU A 1 79 ? 17.565 -17.248 -8.886 1.00 79.94 79 GLU A N 1
ATOM 598 C CA . GLU A 1 79 ? 17.979 -17.844 -7.610 1.00 79.94 79 GLU A CA 1
ATOM 599 C C . GLU A 1 79 ? 16.794 -18.447 -6.843 1.00 79.94 79 GLU A C 1
ATOM 601 O O . GLU A 1 79 ? 16.894 -19.579 -6.367 1.00 79.94 79 GLU A O 1
ATOM 606 N N . ASP A 1 80 ? 15.663 -17.741 -6.775 1.00 79.00 80 ASP A N 1
ATOM 607 C CA . ASP A 1 8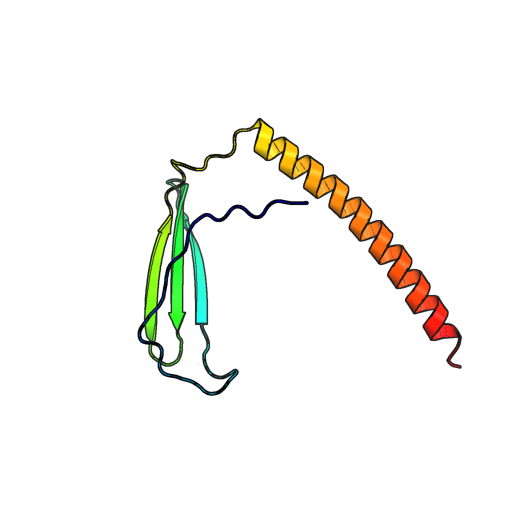0 ? 14.433 -18.207 -6.131 1.00 79.00 80 ASP A CA 1
ATOM 608 C C . ASP A 1 80 ? 13.859 -19.436 -6.847 1.00 79.00 80 ASP A C 1
ATOM 610 O O . ASP A 1 80 ? 13.483 -20.404 -6.187 1.00 79.00 80 ASP A O 1
ATOM 614 N N . ASP A 1 81 ? 13.853 -19.457 -8.184 1.00 83.81 81 ASP A N 1
ATOM 615 C CA . ASP A 1 81 ? 13.397 -20.609 -8.968 1.00 83.81 81 ASP A CA 1
ATOM 616 C C . ASP A 1 81 ? 14.309 -21.834 -8.758 1.00 83.81 81 ASP A C 1
ATOM 618 O O . ASP A 1 81 ? 13.823 -22.965 -8.642 1.00 83.81 81 ASP A O 1
ATOM 622 N N . ASP A 1 82 ? 15.631 -21.647 -8.691 1.00 83.56 82 ASP A N 1
ATOM 623 C CA . ASP A 1 82 ? 16.581 -22.733 -8.415 1.00 83.56 82 ASP A CA 1
ATOM 624 C C . ASP A 1 82 ? 16.455 -23.248 -6.973 1.00 83.56 82 ASP A C 1
ATOM 626 O O . ASP A 1 82 ? 16.448 -24.460 -6.720 1.00 83.56 82 ASP A O 1
ATOM 630 N N . HIS A 1 83 ? 16.276 -22.339 -6.015 1.00 82.50 83 HIS A N 1
ATOM 631 C CA . HIS A 1 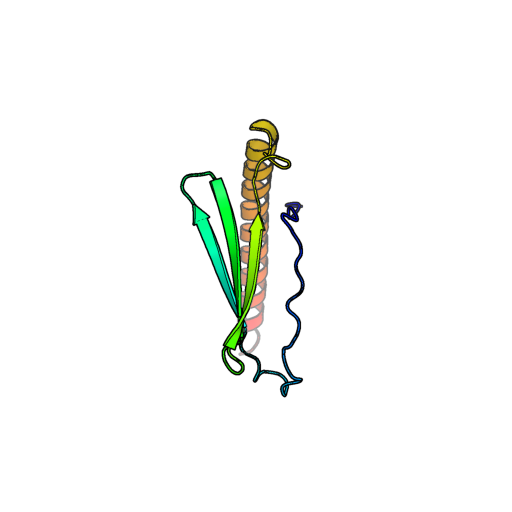83 ? 16.046 -22.697 -4.624 1.00 82.50 83 HIS A CA 1
ATOM 632 C C . HIS A 1 83 ? 14.711 -23.434 -4.466 1.00 82.50 83 HIS A C 1
ATOM 634 O O . HIS A 1 83 ? 14.662 -24.490 -3.830 1.00 82.50 83 HIS A O 1
ATOM 640 N N . MET A 1 84 ? 13.647 -22.961 -5.113 1.00 84.25 84 MET A N 1
ATOM 641 C CA . MET A 1 84 ? 12.343 -23.615 -5.119 1.00 84.25 84 MET A CA 1
ATOM 642 C C . MET A 1 84 ? 12.427 -25.012 -5.742 1.00 84.25 84 MET A C 1
ATOM 644 O O . MET A 1 84 ? 11.880 -25.954 -5.169 1.00 84.25 84 MET A O 1
ATOM 648 N N . LYS A 1 85 ? 13.170 -25.201 -6.841 1.00 84.00 85 LYS A N 1
ATOM 649 C CA . LYS A 1 85 ? 13.427 -26.534 -7.423 1.00 84.00 85 LYS A CA 1
ATOM 650 C C . LYS A 1 85 ? 14.148 -27.461 -6.448 1.00 84.00 85 LYS A C 1
ATOM 652 O O . LYS A 1 85 ? 13.736 -28.609 -6.287 1.00 84.00 85 LYS A O 1
ATOM 657 N N . LYS A 1 86 ? 15.187 -26.979 -5.761 1.00 82.38 86 LYS A N 1
ATOM 658 C CA . LYS A 1 86 ? 15.914 -27.753 -4.738 1.00 82.38 86 LYS A CA 1
ATOM 659 C C . LYS A 1 86 ? 15.019 -28.129 -3.558 1.00 82.38 86 LYS A C 1
ATOM 661 O O . LYS A 1 86 ? 15.077 -29.265 -3.089 1.00 82.38 86 LYS A O 1
ATOM 666 N N . VAL A 1 87 ? 14.193 -27.198 -3.080 1.00 82.56 87 VAL A N 1
ATOM 667 C CA . VAL A 1 87 ? 13.225 -27.440 -2.000 1.00 82.56 87 VAL A CA 1
ATOM 668 C C . VAL A 1 87 ? 12.181 -28.462 -2.447 1.00 82.56 87 VAL A C 1
ATOM 670 O O . VAL A 1 87 ? 11.970 -29.447 -1.745 1.00 82.56 87 VAL A O 1
ATOM 673 N N . MET A 1 88 ? 11.600 -28.301 -3.637 1.00 78.88 88 MET A N 1
ATOM 674 C CA . MET A 1 88 ? 10.627 -29.239 -4.206 1.00 78.88 88 MET A CA 1
ATOM 675 C C . MET A 1 88 ? 11.217 -30.640 -4.394 1.00 78.88 88 MET A C 1
ATOM 677 O O . MET A 1 88 ? 10.587 -31.622 -4.010 1.00 78.88 88 MET A O 1
ATOM 681 N N . ALA A 1 89 ? 12.450 -30.750 -4.897 1.00 79.69 89 ALA A N 1
ATOM 682 C CA . ALA A 1 89 ? 13.142 -32.030 -5.025 1.00 79.69 89 ALA A CA 1
ATOM 683 C C . ALA A 1 89 ? 13.323 -32.710 -3.657 1.00 79.69 89 ALA A C 1
ATOM 685 O O . ALA A 1 89 ? 12.963 -33.875 -3.499 1.00 79.69 89 ALA A O 1
ATOM 686 N N . LYS A 1 90 ? 13.786 -31.979 -2.633 1.00 78.25 90 LYS A N 1
ATOM 687 C CA . LYS A 1 90 ? 13.912 -32.511 -1.263 1.00 78.25 90 LYS A CA 1
ATOM 688 C C . LYS A 1 90 ? 12.570 -32.954 -0.675 1.00 78.25 90 LYS A C 1
ATOM 690 O O . LYS A 1 90 ? 12.507 -34.015 -0.060 1.00 78.25 90 LYS A O 1
ATOM 695 N N . LEU A 1 91 ? 11.507 -32.175 -0.880 1.00 75.38 91 LEU A N 1
ATOM 696 C CA . LEU A 1 91 ? 10.158 -32.529 -0.430 1.00 75.38 91 LEU A CA 1
ATOM 697 C C . LEU A 1 91 ? 9.651 -33.798 -1.126 1.00 75.38 91 LEU A C 1
ATOM 699 O O . LEU A 1 91 ? 9.146 -34.691 -0.451 1.00 75.38 91 LEU A O 1
ATOM 703 N N . SER A 1 92 ? 9.846 -33.915 -2.443 1.00 73.19 92 SER A N 1
ATOM 704 C CA . SER A 1 92 ? 9.434 -35.096 -3.215 1.00 73.19 92 SER A CA 1
ATOM 705 C C . SER A 1 92 ? 10.179 -36.370 -2.803 1.00 73.19 92 SER A C 1
ATOM 707 O O . SER A 1 92 ? 9.577 -37.435 -2.719 1.00 73.19 92 SER A O 1
ATOM 709 N N . ILE A 1 93 ? 11.469 -36.262 -2.464 1.00 71.69 93 ILE A N 1
ATOM 710 C CA . ILE A 1 93 ? 12.256 -37.387 -1.949 1.00 71.69 93 ILE A CA 1
ATOM 711 C C . ILE A 1 93 ? 11.731 -37.799 -0.570 1.00 71.69 93 ILE A C 1
ATOM 713 O O . ILE A 1 93 ? 11.490 -38.978 -0.343 1.00 71.69 93 ILE A O 1
ATOM 717 N N . ASN A 1 94 ? 11.493 -36.844 0.334 1.00 61.69 94 ASN A N 1
ATOM 718 C CA . ASN A 1 94 ? 11.041 -37.144 1.695 1.00 61.69 94 ASN A CA 1
ATOM 719 C C . ASN A 1 94 ? 9.621 -37.742 1.745 1.00 61.69 94 ASN A C 1
ATOM 721 O O . ASN A 1 94 ? 9.335 -38.558 2.616 1.00 61.69 94 ASN A O 1
ATOM 725 N N . GLN A 1 95 ? 8.737 -37.383 0.808 1.00 58.53 95 GLN A N 1
ATOM 726 C CA . GLN A 1 95 ? 7.401 -37.987 0.722 1.00 58.53 95 GLN A CA 1
ATOM 727 C C . GLN A 1 95 ? 7.419 -39.445 0.234 1.00 58.53 95 GLN A C 1
ATOM 729 O O . GLN A 1 95 ? 6.526 -40.205 0.598 1.00 58.53 95 GLN A O 1
ATOM 734 N N . ASN A 1 96 ? 8.450 -39.866 -0.507 1.00 57.12 96 ASN A N 1
ATOM 735 C CA . ASN A 1 96 ? 8.582 -41.242 -1.002 1.00 57.12 96 ASN A CA 1
ATOM 736 C C . ASN A 1 96 ? 9.158 -42.232 0.031 1.00 57.12 96 ASN A C 1
ATOM 738 O O . ASN A 1 96 ? 9.137 -43.432 -0.217 1.00 57.12 96 ASN A O 1
ATOM 742 N N . PHE A 1 97 ? 9.660 -41.754 1.176 1.00 56.75 97 PHE A N 1
ATOM 743 C CA . PHE A 1 97 ? 10.183 -42.598 2.265 1.00 56.75 97 PHE A CA 1
ATOM 744 C C . PHE A 1 97 ? 9.171 -42.856 3.391 1.00 56.75 97 PHE A C 1
ATOM 746 O O . PHE A 1 97 ? 9.523 -43.478 4.389 1.00 56.75 97 PHE A O 1
ATOM 753 N N . ASN A 1 98 ? 7.929 -42.384 3.248 1.00 48.28 98 ASN A N 1
ATOM 754 C CA . ASN A 1 98 ? 6.875 -42.558 4.251 1.00 48.28 98 ASN A CA 1
ATOM 755 C C . ASN A 1 98 ? 5.792 -43.566 3.814 1.00 48.28 98 ASN A C 1
ATOM 757 O O . ASN A 1 98 ? 4.623 -43.402 4.171 1.00 48.28 98 ASN A O 1
ATOM 761 N N . ILE A 1 99 ? 6.186 -44.576 3.028 1.00 42.31 99 ILE A N 1
ATOM 762 C CA . ILE A 1 99 ? 5.368 -45.736 2.638 1.00 42.31 99 ILE A CA 1
ATOM 763 C C . ILE A 1 99 ? 6.084 -47.013 3.068 1.00 42.31 99 ILE A C 1
ATOM 765 O O . ILE A 1 99 ? 7.294 -47.118 2.763 1.00 42.31 99 ILE A O 1
#

pLDDT: mean 78.03, std 10.0, range [42.31, 90.75]

Solvent-accessible surface area (backbone atoms only — not comparable to full-atom values): 6322 Å² total; per-residue (Å²): 129,91,76,82,80,83,82,76,86,85,84,79,76,92,76,74,94,60,64,92,89,66,71,48,75,44,77,48,81,45,77,48,99,84,60,34,39,39,38,36,37,38,33,75,86,81,65,50,69,42,75,50,78,41,71,53,84,87,70,68,69,50,72,66,55,51,50,49,52,53,51,51,53,53,54,49,50,54,52,51,53,50,48,50,50,53,51,50,49,53,51,57,55,59,62,68,71,78,117

Organism: Quercus lobata (NCBI:txid97700)